Protein AF-A0A7L0B4L1-F1 (afdb_monomer)

InterPro domains:
  IPR000863 Sulfotransferase domain [PF00685] (12-72)
  IPR027417 P-loop containing nucleoside triphosphate hydrolase [G3DSA:3.40.50.300] (2-74)
  IPR027417 P-loop containing nucleoside triphosphate hydrolase [SSF52540] (11-72)

Secondary structure (DSSP, 8-state):
---PPPP-TT-PPPPP-------HHHHHHHHHHHHHH-TTSPP--SHHHHHHHHHHT-STT--HHHHHHHHHT-

Mean predicted aligned error: 8.0 Å

Foldseek 3Di:
DPDDPPDPPPPDPDDDDDDDDDDVVVVLVVVLVVQVVDPVAPNCPDSVSNVVCQCQQVGPPGHPVCVVCVVVVD

Structure (mmCIF, N/CA/C/O backbone):
data_AF-A0A7L0B4L1-F1
#
_entry.id   AF-A0A7L0B4L1-F1
#
loop_
_atom_site.group_PDB
_atom_site.id
_atom_site.type_symbol
_atom_site.label_atom_id
_atom_site.label_alt_id
_atom_site.label_comp_id
_atom_site.label_asym_id
_atom_site.label_entity_id
_atom_site.label_seq_id
_atom_site.pdbx_PDB_ins_code
_atom_site.Cartn_x
_atom_site.Cartn_y
_atom_site.Cartn_z
_atom_site.occupancy
_atom_site.B_iso_or_equiv
_atom_site.auth_seq_id
_atom_site.auth_comp_id
_atom_site.auth_asym_id
_atom_site.auth_atom_id
_atom_site.pdbx_PDB_model_num
ATOM 1 N N . ARG A 1 1 ? -4.592 23.201 55.352 1.00 45.47 1 ARG A N 1
ATOM 2 C CA . ARG A 1 1 ? -3.966 22.702 54.104 1.00 45.47 1 ARG A CA 1
ATOM 3 C C . ARG A 1 1 ? -5.015 21.885 53.360 1.00 45.47 1 ARG A C 1
ATOM 5 O O . ARG A 1 1 ? -5.143 20.700 53.630 1.00 45.47 1 ARG A O 1
ATOM 12 N N . SER A 1 2 ? -5.827 22.524 52.519 1.00 49.56 2 SER A N 1
ATOM 13 C CA . SER A 1 2 ? -6.739 21.814 51.618 1.00 49.56 2 SER A CA 1
ATOM 14 C C . SER A 1 2 ? -5.902 21.218 50.488 1.00 49.56 2 SER A C 1
ATOM 16 O O . SER A 1 2 ? -5.440 21.942 49.608 1.00 49.56 2 SER A O 1
ATOM 18 N N . GLY A 1 3 ? -5.612 19.922 50.569 1.00 56.34 3 GLY A N 1
ATOM 19 C CA . GLY A 1 3 ? -4.964 19.204 49.478 1.00 56.34 3 GLY A CA 1
ATOM 20 C C . GLY A 1 3 ? -5.952 19.071 48.329 1.00 56.34 3 GLY A C 1
ATOM 21 O O . GLY A 1 3 ? -6.931 18.342 48.453 1.00 56.34 3 GLY A O 1
ATOM 22 N N . ILE A 1 4 ? -5.717 19.799 47.239 1.00 65.44 4 ILE A N 1
ATOM 23 C CA . ILE A 1 4 ? -6.365 19.517 45.958 1.00 65.44 4 ILE A CA 1
ATOM 24 C C . ILE A 1 4 ? -5.933 18.093 45.575 1.00 65.44 4 ILE A C 1
ATOM 26 O O . ILE A 1 4 ? -4.723 17.844 45.527 1.00 65.44 4 ILE A O 1
ATOM 30 N N . PRO A 1 5 ? -6.861 17.143 45.370 1.00 63.78 5 PRO A N 1
ATOM 31 C CA . PRO A 1 5 ? -6.481 15.814 44.922 1.00 63.78 5 PRO A CA 1
ATOM 32 C C . PRO A 1 5 ? -5.777 15.932 43.561 1.00 63.78 5 PRO A C 1
ATOM 34 O O . PRO A 1 5 ? -6.186 16.758 42.739 1.00 63.78 5 PRO A O 1
ATOM 37 N N . PRO A 1 6 ? -4.708 15.154 43.311 1.00 65.62 6 PRO A N 1
ATOM 38 C CA . PRO A 1 6 ? -4.049 15.156 42.013 1.00 65.62 6 PRO A CA 1
ATOM 39 C C . PRO A 1 6 ? -5.082 14.855 40.916 1.00 65.62 6 PRO A C 1
ATOM 41 O O . PRO A 1 6 ? -6.014 14.081 41.164 1.00 65.62 6 PRO A O 1
ATOM 44 N N . PRO A 1 7 ? -4.957 15.468 39.723 1.00 62.75 7 PRO A N 1
ATOM 45 C CA . PRO A 1 7 ? -5.862 15.185 38.618 1.00 62.75 7 PRO A CA 1
ATOM 46 C C . PRO A 1 7 ? -5.900 13.674 38.407 1.00 62.75 7 PRO A C 1
ATOM 48 O O . PRO A 1 7 ? -4.855 13.028 38.416 1.00 62.75 7 PRO A O 1
ATOM 51 N N . ALA A 1 8 ? -7.100 13.104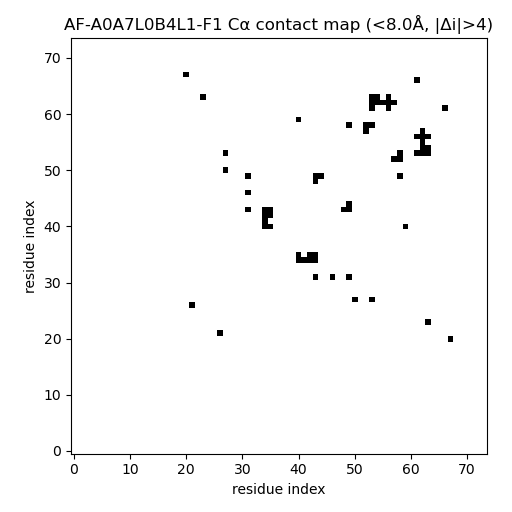 38.303 1.00 64.38 8 ALA A N 1
ATOM 52 C CA . ALA A 1 8 ? -7.292 11.669 38.161 1.00 64.38 8 ALA A CA 1
ATOM 53 C C . ALA A 1 8 ? -6.516 11.158 36.933 1.00 64.38 8 ALA A C 1
ATOM 55 O O . ALA A 1 8 ? -6.973 11.278 35.800 1.00 64.38 8 ALA A O 1
ATOM 56 N N . VAL A 1 9 ? -5.338 10.576 37.173 1.00 59.03 9 VAL A N 1
ATOM 57 C CA . VAL A 1 9 ? -4.393 10.057 36.163 1.00 59.03 9 VAL A CA 1
ATOM 58 C C . VAL A 1 9 ? -4.972 8.868 35.362 1.00 59.03 9 VAL A C 1
ATOM 60 O O . VAL A 1 9 ? -4.329 8.363 34.453 1.00 59.03 9 VAL A O 1
ATOM 63 N N . GLY A 1 10 ? -6.205 8.429 35.638 1.00 59.44 10 GLY A N 1
ATOM 64 C CA . GLY A 1 10 ? -6.775 7.191 35.093 1.00 59.44 10 GLY A CA 1
ATOM 65 C C . GLY A 1 10 ? -8.069 7.314 34.284 1.00 59.44 10 GLY A C 1
ATOM 66 O O . GLY A 1 10 ? -8.722 6.296 34.099 1.00 59.44 10 GLY A O 1
ATOM 67 N N . LEU A 1 11 ? -8.492 8.508 33.849 1.00 63.12 11 LEU A N 1
ATOM 68 C CA . LEU A 1 11 ? -9.823 8.692 33.235 1.00 63.12 11 LEU A CA 1
ATOM 69 C C . LEU A 1 11 ? -9.833 9.054 31.748 1.00 63.12 11 LEU A C 1
ATOM 71 O O . LEU A 1 11 ? -10.899 9.362 31.223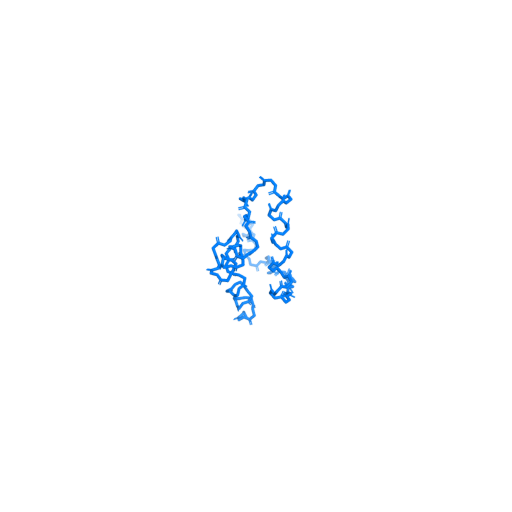 1.00 63.12 11 LEU A O 1
ATOM 75 N N . THR A 1 12 ? -8.704 9.019 31.039 1.00 67.06 12 THR A N 1
ATOM 76 C CA . THR A 1 12 ? -8.771 9.171 29.580 1.00 67.06 12 THR A CA 1
ATOM 77 C C . THR A 1 12 ? -9.340 7.883 28.985 1.00 67.06 12 THR A C 1
ATOM 79 O O . THR A 1 12 ? -8.695 6.839 29.125 1.00 67.06 12 THR A O 1
ATOM 82 N N . PRO A 1 13 ? -10.520 7.914 28.340 1.00 78.12 13 PRO A N 1
ATOM 83 C CA . PRO A 1 13 ? -11.042 6.746 27.647 1.00 78.12 13 PRO A CA 1
ATOM 84 C C . PRO A 1 13 ? -10.020 6.289 26.608 1.00 78.12 13 PRO A C 1
ATOM 86 O O . PRO A 1 13 ? -9.426 7.124 25.919 1.00 78.12 13 PRO A O 1
ATOM 89 N N . SER A 1 14 ? -9.809 4.979 26.484 1.00 82.19 14 SER A N 1
ATOM 90 C CA . SER A 1 14 ? -9.027 4.449 25.370 1.00 82.19 14 SER A CA 1
ATOM 91 C C . SER A 1 14 ? -9.671 4.893 24.052 1.00 82.19 14 SER A C 1
ATOM 93 O O . SER A 1 14 ? -10.901 4.856 23.933 1.00 82.19 14 SER A O 1
ATOM 95 N N . PRO A 1 15 ? -8.877 5.336 23.064 1.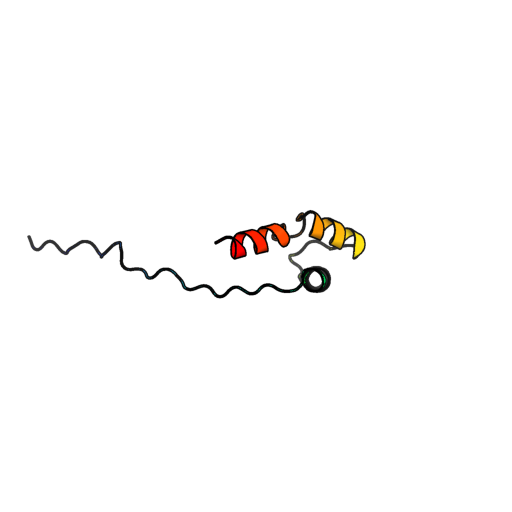00 86.81 15 PRO A N 1
ATOM 96 C CA . PRO A 1 15 ? -9.423 5.771 21.791 1.00 86.81 15 PRO A CA 1
ATOM 97 C C . PRO A 1 15 ? -10.119 4.600 21.091 1.00 86.81 15 PRO A C 1
ATOM 99 O O . PRO A 1 15 ? -9.613 3.480 21.069 1.00 86.81 15 PRO A O 1
ATOM 102 N N . GLN A 1 16 ? -11.280 4.870 20.499 1.00 92.38 16 GLN A N 1
ATOM 103 C CA . GLN A 1 16 ? -11.953 3.921 19.617 1.00 92.38 16 GLN A CA 1
ATOM 104 C C . GLN A 1 16 ? -11.356 4.039 18.213 1.00 92.38 16 GLN A C 1
ATOM 106 O O . GLN A 1 16 ? -11.206 5.148 17.699 1.00 92.38 16 GLN A O 1
ATOM 111 N N . VAL A 1 17 ? -11.024 2.908 17.585 1.00 92.94 17 VAL A N 1
ATOM 112 C CA . VAL A 1 17 ? -10.433 2.874 16.240 1.00 92.94 17 VAL A CA 1
ATOM 113 C C . VAL A 1 17 ? -11.284 2.008 15.319 1.00 92.94 17 VAL A C 1
ATOM 115 O O . VAL A 1 17 ? -11.632 0.882 15.663 1.00 92.94 17 VAL A O 1
ATOM 118 N N . ILE A 1 18 ? -11.601 2.535 14.135 1.00 94.94 18 ILE A N 1
ATOM 119 C CA . ILE A 1 18 ? -12.217 1.776 13.043 1.00 94.94 18 ILE A CA 1
ATOM 120 C C . ILE A 1 18 ? -11.117 1.425 12.048 1.00 94.94 18 ILE A C 1
ATOM 122 O O . ILE A 1 18 ? -10.426 2.310 11.545 1.00 94.94 18 ILE A O 1
ATOM 126 N N . TYR A 1 19 ? -10.981 0.138 11.743 1.00 95.81 19 TYR A N 1
ATOM 127 C CA . TYR A 1 19 ? -9.998 -0.361 10.792 1.00 95.81 19 TYR A CA 1
ATOM 128 C C . TYR A 1 19 ? -10.658 -0.906 9.538 1.00 95.81 19 TYR A C 1
ATOM 130 O O . TYR A 1 19 ? -11.674 -1.597 9.605 1.00 95.81 19 TYR A O 1
ATOM 138 N N . VAL A 1 20 ? -10.050 -0.623 8.389 1.00 96.69 20 VAL A N 1
ATOM 139 C CA . VAL A 1 20 ? -10.533 -1.070 7.084 1.00 96.69 20 VAL A CA 1
ATOM 140 C C . VAL A 1 20 ? -9.405 -1.793 6.361 1.00 96.69 20 VAL A C 1
ATOM 142 O O . VAL A 1 20 ? 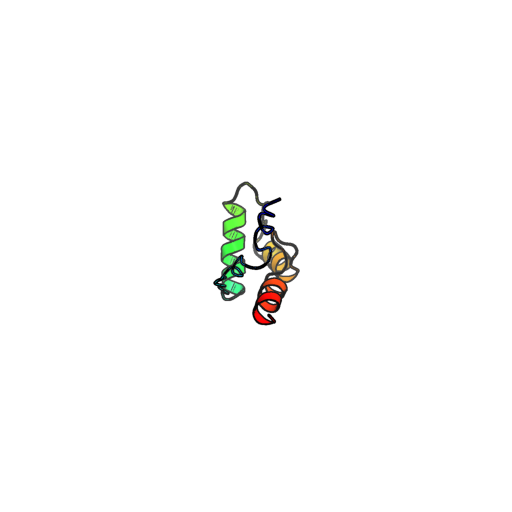-8.344 -1.221 6.122 1.00 96.69 20 VAL A O 1
ATOM 145 N N . ALA A 1 21 ? -9.662 -3.039 5.967 1.00 96.69 21 ALA A N 1
ATOM 146 C CA . ALA A 1 21 ? -8.812 -3.797 5.058 1.00 96.69 21 ALA A CA 1
ATOM 147 C C . ALA A 1 21 ? -9.477 -3.913 3.680 1.00 96.69 21 ALA A C 1
ATOM 149 O O . ALA A 1 21 ? -10.701 -3.952 3.558 1.00 96.69 21 ALA A O 1
ATOM 150 N N . ARG A 1 22 ? -8.659 -4.001 2.630 1.00 98.06 22 ARG A N 1
ATOM 151 C CA . ARG A 1 22 ? -9.082 -4.185 1.234 1.00 98.06 22 ARG A CA 1
ATOM 152 C C . ARG A 1 22 ? -8.264 -5.307 0.606 1.00 98.06 22 ARG A C 1
ATOM 154 O O . ARG A 1 22 ? -7.143 -5.542 1.037 1.00 98.06 22 ARG A O 1
ATOM 161 N N . ASN A 1 23 ? -8.795 -5.972 -0.421 1.00 98.00 23 ASN A N 1
ATOM 162 C CA . ASN A 1 23 ? -8.051 -6.966 -1.198 1.00 98.00 23 ASN A CA 1
ATOM 163 C C . ASN A 1 23 ? -6.654 -6.428 -1.600 1.00 98.00 23 ASN A C 1
ATOM 165 O O . ASN A 1 23 ? -6.581 -5.362 -2.219 1.00 98.00 23 ASN A O 1
ATOM 169 N N . PRO A 1 24 ? -5.554 -7.144 -1.290 1.00 97.38 24 PRO A N 1
ATOM 170 C CA . PRO A 1 24 ? -4.195 -6.651 -1.519 1.00 97.38 24 PRO A CA 1
ATOM 171 C C . PRO A 1 24 ? -3.880 -6.380 -2.987 1.00 97.38 24 PRO A C 1
ATOM 173 O O . PRO A 1 24 ? -3.086 -5.492 -3.284 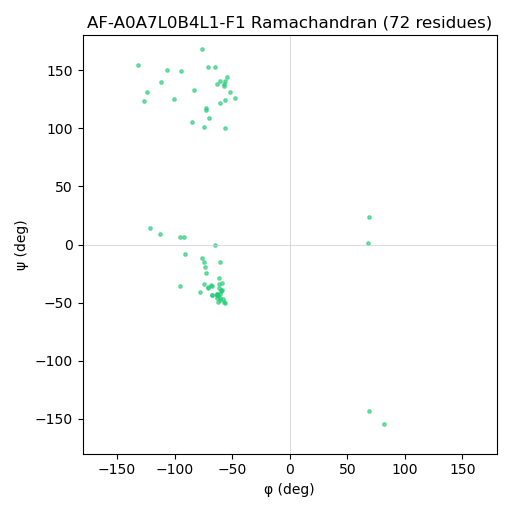1.00 97.38 24 PRO A O 1
ATOM 176 N N . LYS A 1 25 ? -4.515 -7.109 -3.913 1.00 98.00 25 LYS A N 1
ATOM 177 C CA . LYS A 1 25 ? -4.324 -6.905 -5.356 1.00 98.00 25 LYS A CA 1
ATOM 178 C C . LYS A 1 25 ? -4.796 -5.512 -5.769 1.00 98.00 25 LYS A C 1
ATOM 180 O O . LYS A 1 25 ? -4.086 -4.799 -6.471 1.00 98.00 25 LYS A O 1
ATOM 185 N N . ASP A 1 26 ? -5.953 -5.099 -5.259 1.00 98.50 26 ASP A N 1
ATOM 186 C CA . ASP A 1 26 ? -6.505 -3.775 -5.536 1.00 98.50 26 ASP A CA 1
ATOM 187 C C . ASP A 1 26 ? -5.703 -2.667 -4.846 1.00 98.50 26 ASP A C 1
ATOM 189 O O . ASP A 1 26 ? -5.536 -1.577 -5.395 1.00 98.50 26 ASP A O 1
ATOM 193 N N . VAL A 1 27 ? -5.203 -2.940 -3.635 1.00 98.44 27 VAL A N 1
ATOM 194 C CA . VAL A 1 27 ? -4.336 -2.012 -2.899 1.00 98.44 27 VAL A CA 1
ATOM 195 C C . VAL A 1 27 ? -3.037 -1.781 -3.665 1.00 98.44 27 VAL A C 1
ATOM 197 O O . VAL A 1 27 ? -2.665 -0.627 -3.851 1.00 98.44 27 VAL A O 1
ATOM 200 N N . ALA A 1 28 ? -2.388 -2.834 -4.171 1.00 98.50 28 ALA A N 1
ATOM 201 C CA . ALA A 1 28 ? -1.156 -2.718 -4.949 1.00 98.50 28 ALA A CA 1
ATOM 202 C C . ALA A 1 28 ? -1.344 -1.833 -6.195 1.00 98.50 28 ALA A C 1
ATOM 204 O O . ALA A 1 28 ? -0.564 -0.907 -6.417 1.00 98.50 28 ALA A O 1
ATOM 205 N N . VAL A 1 29 ? -2.419 -2.048 -6.964 1.00 98.44 29 VAL A N 1
ATOM 206 C CA . VAL A 1 29 ? -2.742 -1.220 -8.142 1.00 98.44 29 VAL A CA 1
ATOM 207 C C . VAL A 1 29 ? -3.004 0.232 -7.740 1.00 98.44 29 VAL A C 1
ATOM 209 O O . VAL A 1 29 ? -2.409 1.154 -8.299 1.00 98.44 29 VAL A O 1
ATOM 212 N N . SER A 1 30 ? -3.856 0.457 -6.737 1.00 98.38 30 SER A N 1
ATOM 213 C CA . SER A 1 30 ? -4.165 1.807 -6.257 1.00 98.38 30 SER A CA 1
ATOM 214 C C . SER A 1 30 ? -2.915 2.535 -5.756 1.00 98.38 30 SER A C 1
ATOM 216 O O . SER A 1 30 ? -2.752 3.728 -6.010 1.00 98.38 30 SER A O 1
ATOM 218 N N . PHE A 1 31 ? -2.028 1.834 -5.049 1.00 98.00 31 PHE A N 1
ATOM 219 C CA . PHE A 1 31 ? -0.848 2.430 -4.437 1.00 98.00 31 PHE A CA 1
ATOM 220 C C . PHE A 1 31 ? 0.235 2.755 -5.467 1.00 98.00 31 PHE A C 1
ATOM 222 O O . PHE A 1 31 ? 0.892 3.789 -5.344 1.00 98.00 31 PHE A O 1
ATOM 229 N N . TYR A 1 32 ? 0.359 1.944 -6.521 1.00 98.38 32 TYR A N 1
ATOM 230 C CA . TYR A 1 32 ? 1.202 2.252 -7.674 1.00 98.38 32 TYR A CA 1
ATOM 231 C C . TYR A 1 32 ? 0.809 3.587 -8.320 1.00 98.38 32 TYR A C 1
ATOM 233 O O . TYR A 1 32 ? 1.644 4.470 -8.515 1.00 98.38 32 TYR A O 1
ATOM 241 N N . HIS A 1 33 ? -0.483 3.779 -8.600 1.00 98.25 33 HIS A N 1
ATOM 242 C CA . HIS A 1 33 ? -0.969 5.036 -9.171 1.00 98.25 33 HIS A CA 1
ATOM 243 C C . HIS A 1 33 ? -0.845 6.207 -8.195 1.00 98.25 33 HIS A C 1
ATOM 245 O O . HIS A 1 33 ? -0.504 7.311 -8.615 1.00 98.25 33 HIS A O 1
ATOM 251 N N . PHE A 1 34 ? -1.053 5.971 -6.897 1.00 97.44 34 PHE A N 1
ATOM 252 C CA . PHE A 1 34 ? -0.840 6.992 -5.877 1.00 97.44 34 PHE A CA 1
ATOM 253 C C . PHE A 1 34 ? 0.615 7.482 -5.840 1.00 97.44 34 PHE A C 1
ATOM 255 O O . PHE A 1 34 ? 0.820 8.691 -5.820 1.00 97.44 34 PHE A O 1
ATOM 262 N N . HIS A 1 35 ? 1.616 6.596 -5.941 1.00 96.81 35 HIS A N 1
ATOM 263 C CA . HIS A 1 35 ? 3.031 6.995 -6.033 1.00 96.81 35 HIS A CA 1
ATOM 264 C C . HIS A 1 35 ? 3.321 7.897 -7.241 1.00 96.81 35 HIS A C 1
ATOM 266 O O . HIS A 1 35 ? 4.140 8.802 -7.149 1.00 96.81 35 HIS A O 1
ATOM 272 N N . ARG A 1 36 ? 2.618 7.708 -8.365 1.00 94.81 36 ARG A N 1
ATOM 273 C CA . ARG A 1 36 ? 2.770 8.570 -9.553 1.00 94.81 36 ARG A CA 1
ATOM 274 C C . ARG A 1 36 ? 2.153 9.960 -9.381 1.00 94.81 36 ARG A C 1
ATOM 276 O O . ARG A 1 36 ? 2.537 10.885 -10.090 1.00 94.81 36 ARG A O 1
ATOM 283 N N . LEU A 1 37 ? 1.171 10.101 -8.490 1.00 96.69 37 LEU A N 1
ATOM 284 C CA . LEU A 1 37 ? 0.455 11.357 -8.240 1.00 96.69 37 LEU A CA 1
ATOM 285 C C . LEU A 1 37 ? 1.044 12.135 -7.055 1.00 96.69 37 LEU A C 1
ATOM 287 O O . LEU A 1 37 ? 1.074 13.367 -7.061 1.00 96.69 37 LEU A O 1
ATOM 291 N N . ALA A 1 38 ? 1.499 11.424 -6.028 1.00 95.44 38 ALA A N 1
ATOM 292 C CA . ALA A 1 38 ? 1.984 11.994 -4.785 1.00 95.44 38 ALA A CA 1
ATOM 293 C C . ALA A 1 38 ? 3.461 12.390 -4.900 1.00 95.44 38 ALA A C 1
ATOM 295 O O . ALA A 1 38 ? 4.354 11.555 -4.818 1.00 95.44 38 ALA A O 1
ATOM 296 N N . LYS A 1 3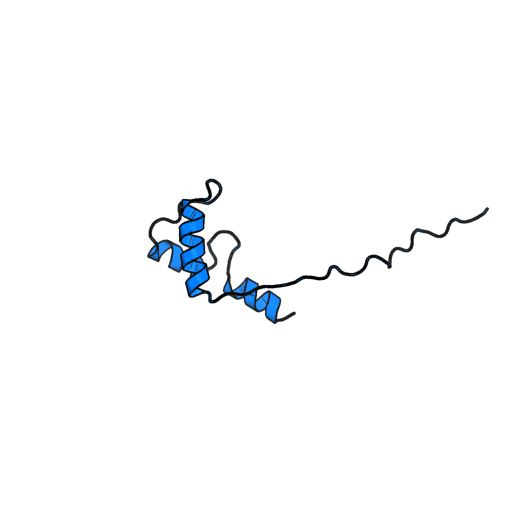9 ? 3.726 13.697 -5.004 1.00 90.88 39 LYS A N 1
ATOM 297 C CA . LYS A 1 39 ? 5.083 14.257 -5.177 1.00 90.88 39 LYS A CA 1
ATOM 298 C C . LYS A 1 39 ? 6.073 13.957 -4.041 1.00 90.88 39 LYS A C 1
ATOM 300 O O . LYS A 1 39 ? 7.261 14.200 -4.211 1.00 90.88 39 LYS A O 1
ATOM 305 N N . PHE A 1 40 ? 5.594 13.502 -2.883 1.00 94.56 40 PHE A N 1
ATOM 306 C CA . PHE A 1 40 ? 6.441 13.148 -1.739 1.00 94.56 40 PHE A CA 1
ATOM 307 C C . PHE A 1 40 ? 6.860 11.672 -1.732 1.00 94.56 40 PHE A C 1
ATOM 309 O O . PHE A 1 40 ? 7.668 11.276 -0.894 1.00 94.56 40 PHE A O 1
ATOM 316 N N . LEU A 1 41 ? 6.306 10.856 -2.632 1.00 95.81 41 LEU A N 1
ATOM 317 C CA . LEU A 1 41 ? 6.673 9.455 -2.779 1.00 95.81 41 LEU A CA 1
ATOM 318 C C . LEU A 1 41 ? 7.746 9.290 -3.864 1.00 95.81 41 LEU A C 1
ATOM 320 O O . LEU A 1 41 ? 7.785 10.07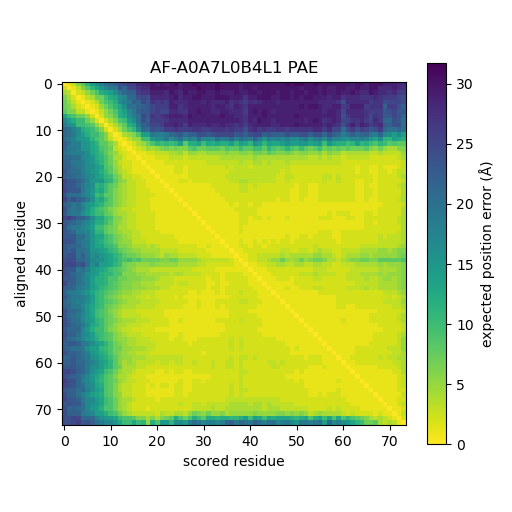4 -4.815 1.00 95.81 41 LEU A O 1
ATOM 324 N N . PRO A 1 42 ? 8.628 8.284 -3.736 1.00 93.44 42 PRO A N 1
ATOM 325 C CA . PRO A 1 42 ? 9.583 7.963 -4.788 1.00 93.44 42 PRO A CA 1
ATOM 326 C C . PRO A 1 42 ? 8.861 7.483 -6.053 1.00 93.44 42 PRO A C 1
ATOM 328 O O . PRO A 1 42 ? 7.777 6.901 -5.976 1.00 93.44 42 PRO A O 1
ATOM 331 N N . ASP A 1 43 ? 9.493 7.681 -7.212 1.00 95.25 43 ASP A N 1
ATOM 332 C CA . ASP A 1 43 ? 8.992 7.144 -8.481 1.00 95.25 43 ASP A CA 1
ATOM 333 C C . ASP A 1 43 ? 8.824 5.615 -8.377 1.00 95.25 43 ASP A C 1
ATOM 335 O O . ASP A 1 43 ? 9.783 4.912 -8.024 1.00 95.25 43 ASP A O 1
ATOM 339 N N . PRO A 1 44 ? 7.622 5.073 -8.650 1.00 96.19 44 PRO A N 1
ATOM 340 C CA . PRO A 1 44 ? 7.387 3.644 -8.503 1.00 96.19 44 PRO A CA 1
ATOM 341 C C . PRO A 1 44 ? 8.032 2.814 -9.622 1.00 96.19 44 PRO A C 1
ATOM 343 O O . PRO A 1 44 ? 8.160 1.601 -9.463 1.00 96.19 44 PRO A O 1
ATOM 346 N N . GLY A 1 45 ? 8.444 3.431 -10.737 1.00 96.56 45 GLY A N 1
ATOM 347 C CA . GLY A 1 45 ? 8.979 2.722 -11.899 1.00 96.56 45 GLY A CA 1
ATOM 348 C C . GLY A 1 45 ? 7.913 1.892 -12.627 1.00 96.56 45 GLY A C 1
ATOM 349 O O . GLY A 1 45 ? 6.752 2.301 -12.750 1.00 96.56 45 GLY A O 1
ATOM 350 N N . SER A 1 46 ? 8.295 0.717 -13.141 1.00 98.31 46 SER A N 1
ATOM 351 C CA . SER A 1 46 ? 7.338 -0.216 -13.749 1.00 98.31 46 SER A CA 1
ATOM 352 C C . SER A 1 46 ? 6.435 -0.854 -12.695 1.00 98.31 46 SER A C 1
ATOM 354 O O . SER A 1 46 ? 6.830 -1.025 -11.539 1.00 98.31 46 SER A O 1
ATOM 356 N N . PHE A 1 47 ? 5.224 -1.245 -13.099 1.00 98.25 47 PHE A N 1
ATOM 357 C CA . PHE A 1 47 ? 4.298 -1.909 -12.185 1.00 98.25 47 PHE A CA 1
ATOM 358 C C . PHE A 1 47 ? 4.875 -3.215 -11.628 1.00 98.25 47 PHE A C 1
ATOM 360 O O . PHE A 1 47 ? 4.733 -3.459 -10.437 1.00 98.25 47 PHE A O 1
ATOM 367 N N . ASP A 1 48 ? 5.586 -4.009 -12.433 1.00 98.50 48 ASP A N 1
ATOM 368 C CA . ASP A 1 48 ? 6.213 -5.255 -11.971 1.00 98.50 48 ASP A CA 1
ATOM 369 C C . ASP A 1 48 ? 7.243 -5.007 -10.863 1.00 98.50 48 ASP A C 1
ATOM 371 O O . ASP A 1 48 ? 7.207 -5.659 -9.823 1.00 98.50 48 ASP A O 1
ATOM 375 N N . THR A 1 49 ? 8.110 -4.003 -11.041 1.00 98.12 49 THR A N 1
ATOM 376 C CA . THR A 1 49 ? 9.112 -3.630 -10.027 1.00 98.12 49 THR A CA 1
ATOM 377 C C . THR A 1 49 ? 8.435 -3.159 -8.745 1.00 98.12 49 THR A C 1
ATOM 379 O O . THR A 1 49 ? 8.834 -3.536 -7.641 1.00 98.12 49 THR A O 1
ATOM 382 N N . PHE A 1 50 ? 7.394 -2.336 -8.881 1.00 98.31 50 PHE A N 1
ATOM 383 C CA . PHE A 1 50 ? 6.607 -1.876 -7.748 1.00 98.31 50 PHE A CA 1
ATOM 384 C C . PHE A 1 50 ? 5.909 -3.034 -7.030 1.00 98.31 50 PHE A C 1
ATOM 386 O O . PHE A 1 50 ? 5.920 -3.084 -5.803 1.00 98.31 50 PHE A O 1
ATOM 393 N N . LEU A 1 51 ? 5.326 -3.972 -7.776 1.00 98.50 51 LEU A N 1
ATOM 394 C CA . LEU A 1 51 ? 4.628 -5.126 -7.228 1.00 98.50 51 LEU A CA 1
ATOM 395 C C . LEU A 1 51 ? 5.586 -6.023 -6.441 1.00 98.50 51 LEU A C 1
ATOM 397 O O . LEU A 1 51 ? 5.242 -6.422 -5.332 1.00 98.50 51 LEU A O 1
ATOM 401 N N . THR A 1 52 ? 6.796 -6.278 -6.947 1.00 98.50 52 THR A N 1
ATOM 402 C CA . THR A 1 52 ? 7.837 -6.993 -6.192 1.00 98.50 52 THR A CA 1
ATOM 403 C C . THR A 1 52 ? 8.132 -6.291 -4.869 1.00 98.50 52 THR A C 1
ATOM 405 O O . THR A 1 52 ? 8.031 -6.916 -3.817 1.00 98.50 52 THR A O 1
ATOM 408 N N . ARG A 1 53 ? 8.373 -4.973 -4.888 1.00 98.44 53 A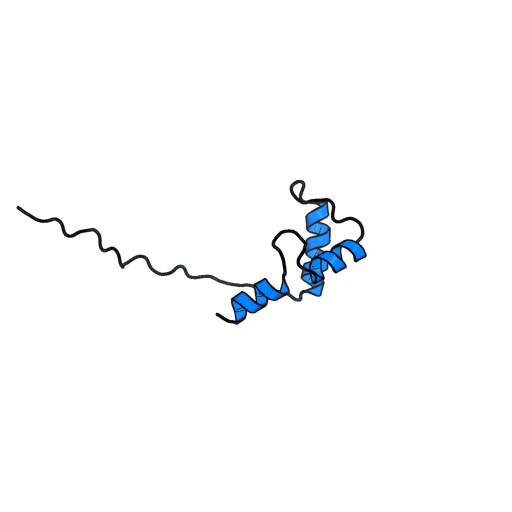RG A N 1
ATOM 409 C CA . ARG A 1 53 ? 8.612 -4.191 -3.661 1.00 98.44 53 ARG A CA 1
ATOM 410 C C . ARG A 1 53 ? 7.420 -4.208 -2.704 1.00 98.44 53 ARG A C 1
ATOM 412 O O . ARG A 1 53 ? 7.600 -4.241 -1.491 1.00 98.44 53 ARG A O 1
ATOM 419 N N . PHE A 1 54 ? 6.196 -4.174 -3.229 1.00 98.44 54 PHE A N 1
ATOM 420 C CA . PHE A 1 54 ? 4.974 -4.251 -2.430 1.00 98.44 54 PHE A CA 1
ATOM 421 C C . PHE A 1 54 ? 4.871 -5.598 -1.705 1.00 98.44 54 PHE A C 1
ATOM 423 O O . PHE A 1 54 ? 4.551 -5.632 -0.519 1.00 98.44 54 PHE A O 1
ATOM 430 N N . LEU A 1 55 ? 5.178 -6.697 -2.400 1.00 98.25 55 LEU A N 1
ATOM 431 C CA . LEU A 1 55 ? 5.185 -8.047 -1.831 1.00 98.25 55 LEU A CA 1
ATOM 432 C C . LEU A 1 55 ? 6.314 -8.243 -0.809 1.00 98.25 55 LEU A C 1
ATOM 434 O O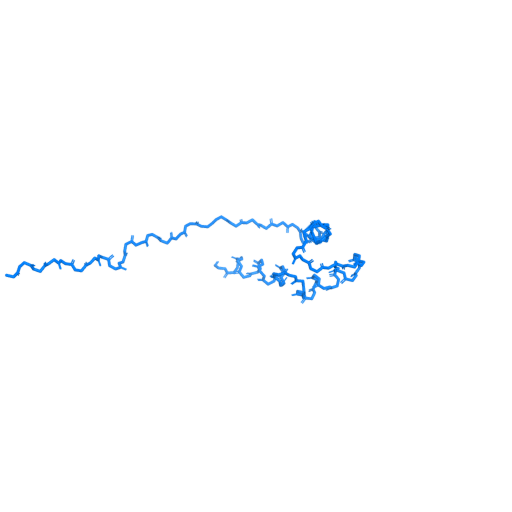 . LEU A 1 55 ? 6.108 -8.920 0.193 1.00 98.25 55 LEU A O 1
ATOM 438 N N . GLU A 1 56 ? 7.471 -7.621 -1.034 1.00 98.25 56 GLU A N 1
ATOM 439 C CA . GLU A 1 56 ? 8.603 -7.602 -0.097 1.00 98.25 56 GLU A CA 1
ATOM 440 C C . GLU A 1 56 ? 8.393 -6.642 1.086 1.00 98.25 56 GLU A C 1
ATOM 442 O O . GLU A 1 56 ? 9.167 -6.657 2.040 1.00 98.25 56 GLU A O 1
ATOM 447 N N . GLY A 1 57 ? 7.372 -5.780 1.031 1.00 97.88 57 GLY A N 1
ATOM 448 C CA . GLY A 1 57 ? 7.129 -4.756 2.044 1.00 97.88 57 GLY A CA 1
ATOM 449 C C . GLY A 1 57 ? 8.178 -3.642 2.068 1.00 97.88 57 GLY A C 1
ATOM 450 O O . GLY A 1 57 ? 8.342 -2.983 3.090 1.00 97.88 57 GLY A O 1
ATOM 451 N N . THR A 1 58 ? 8.885 -3.417 0.960 1.00 97.50 58 THR A N 1
ATOM 452 C CA . THR A 1 58 ? 9.922 -2.379 0.815 1.00 97.50 58 THR A CA 1
ATOM 453 C C . THR A 1 58 ? 9.387 -1.079 0.203 1.00 97.50 58 THR A C 1
ATOM 455 O O . THR A 1 58 ? 10.143 -0.146 -0.070 1.00 97.50 58 THR A O 1
ATOM 458 N N . VAL A 1 59 ? 8.069 -0.991 -0.001 1.00 96.12 59 VAL A N 1
ATOM 459 C CA . VAL A 1 59 ? 7.365 0.249 -0.358 1.00 96.12 59 VAL A CA 1
ATOM 460 C C . VAL A 1 59 ? 7.201 1.171 0.850 1.00 96.12 59 VAL A C 1
ATOM 462 O O . VAL A 1 59 ? 7.399 0.787 2.004 1.00 96.12 59 VAL A O 1
ATOM 465 N N . HIS A 1 60 ? 6.800 2.415 0.586 1.00 94.31 60 HIS A N 1
ATOM 466 C CA . HIS A 1 60 ? 6.450 3.349 1.649 1.00 94.31 60 HIS A CA 1
ATOM 467 C C . HIS A 1 60 ? 5.340 2.760 2.545 1.00 94.31 60 HIS A C 1
ATOM 469 O O . HIS A 1 60 ? 4.430 2.101 2.046 1.00 94.31 60 HIS A O 1
ATOM 475 N N . TYR A 1 61 ? 5.431 2.981 3.859 1.00 94.31 61 TYR A N 1
ATOM 476 C CA . TYR A 1 61 ? 4.596 2.357 4.907 1.00 94.31 61 TYR A CA 1
ATOM 477 C C . TYR A 1 61 ? 4.791 0.846 5.146 1.00 94.31 61 TYR A C 1
ATOM 479 O O . TYR A 1 61 ? 4.164 0.299 6.052 1.00 94.31 61 TYR A O 1
ATOM 487 N N . GLY A 1 62 ? 5.702 0.186 4.426 1.00 96.75 62 GLY A N 1
ATOM 488 C CA . GLY A 1 62 ? 6.116 -1.186 4.715 1.00 96.75 62 GLY A CA 1
ATOM 489 C C . GLY A 1 62 ? 5.182 -2.273 4.169 1.00 96.75 62 GLY A C 1
ATOM 490 O O . GLY A 1 62 ? 4.477 -2.090 3.176 1.00 96.75 62 GLY A O 1
ATOM 491 N N . SER A 1 63 ? 5.206 -3.439 4.819 1.00 98.06 63 SER A N 1
ATOM 492 C CA . SER A 1 63 ? 4.454 -4.636 4.424 1.00 98.06 63 SER A CA 1
ATOM 493 C C . SER A 1 63 ? 2.958 -4.504 4.710 1.00 98.06 63 SER A C 1
ATOM 495 O O . SER A 1 63 ? 2.525 -4.451 5.864 1.00 98.06 63 SER A O 1
ATOM 497 N N . TRP A 1 64 ? 2.144 -4.538 3.650 1.00 98.19 64 TRP A N 1
ATOM 498 C CA . TRP A 1 64 ? 0.685 -4.612 3.775 1.00 98.19 64 TRP A CA 1
ATOM 499 C C . TRP A 1 64 ? 0.243 -5.861 4.555 1.00 98.19 64 TRP A C 1
ATOM 501 O O . TRP A 1 64 ? -0.677 -5.792 5.369 1.00 98.19 64 TRP A O 1
ATOM 511 N N . PHE A 1 65 ? 0.914 -6.997 4.338 1.00 97.25 65 PHE A N 1
ATOM 512 C CA . PHE A 1 65 ? 0.557 -8.270 4.968 1.00 97.25 65 PHE A CA 1
ATOM 513 C C . PHE A 1 65 ? 0.792 -8.243 6.475 1.00 97.25 65 PHE A C 1
ATOM 515 O O . PHE A 1 65 ? -0.070 -8.690 7.233 1.00 97.25 65 PHE A O 1
ATOM 522 N N . ASP A 1 66 ? 1.927 -7.696 6.910 1.00 97.56 66 ASP A N 1
ATOM 523 C CA . ASP A 1 66 ? 2.242 -7.591 8.334 1.00 97.56 66 ASP A CA 1
ATOM 524 C C . ASP A 1 66 ? 1.354 -6.554 9.015 1.00 97.56 66 ASP A C 1
ATOM 526 O O . ASP A 1 66 ? 0.868 -6.803 10.114 1.00 97.56 66 ASP A O 1
ATOM 530 N N . HIS A 1 67 ? 1.047 -5.447 8.333 1.00 96.75 67 HIS A N 1
ATOM 531 C CA . HIS A 1 67 ? 0.111 -4.444 8.833 1.00 96.75 67 HIS A CA 1
ATOM 532 C C . HIS A 1 67 ? -1.300 -5.021 9.055 1.00 96.75 67 HIS A C 1
ATOM 534 O O . HIS A 1 67 ? -1.888 -4.829 10.119 1.00 96.75 67 HIS A O 1
ATOM 540 N N . VAL A 1 68 ? -1.848 -5.759 8.080 1.00 97.31 68 VAL A N 1
ATOM 541 C CA . VAL A 1 68 ? -3.177 -6.385 8.211 1.00 97.31 68 VAL A CA 1
ATOM 542 C C . VAL A 1 68 ? -3.178 -7.491 9.256 1.00 97.31 68 VAL A C 1
ATOM 544 O O . VAL A 1 68 ? -4.082 -7.540 10.086 1.00 97.31 68 VAL A O 1
ATOM 547 N N . LYS A 1 69 ? -2.159 -8.353 9.270 1.00 96.00 69 LYS A N 1
ATOM 548 C CA . LYS A 1 69 ? -2.045 -9.417 10.274 1.00 96.00 69 LYS A CA 1
ATOM 549 C C . LYS A 1 69 ? -1.903 -8.852 11.686 1.00 96.00 69 LYS A C 1
ATOM 551 O O . LYS A 1 69 ? -2.550 -9.355 12.595 1.00 96.00 69 LYS A O 1
ATOM 556 N N . GLY A 1 70 ? -1.098 -7.806 11.856 1.00 96.19 70 GLY A N 1
ATOM 557 C CA . GLY A 1 70 ? -0.909 -7.134 13.137 1.00 96.19 70 GLY A CA 1
ATOM 558 C C . GLY A 1 70 ? -2.202 -6.538 13.681 1.00 96.19 70 GLY A C 1
ATOM 559 O O . GLY A 1 70 ? -2.405 -6.570 14.886 1.00 96.19 70 GLY A O 1
ATOM 560 N N . TRP A 1 71 ? -3.093 -6.056 12.809 1.00 95.25 71 TRP A N 1
ATOM 561 C CA . TRP A 1 71 ? -4.405 -5.562 13.225 1.00 95.25 71 TRP A CA 1
ATOM 562 C C . TRP A 1 71 ? -5.414 -6.681 13.511 1.00 95.25 71 TRP A C 1
ATOM 564 O O . TRP A 1 71 ? -6.169 -6.604 14.472 1.00 95.25 71 TRP A O 1
ATOM 574 N N . LEU A 1 72 ? -5.440 -7.730 12.685 1.00 93.06 72 LEU A N 1
ATOM 575 C CA . LEU A 1 72 ? -6.357 -8.863 12.870 1.00 93.06 72 LEU A CA 1
ATOM 576 C C . LEU A 1 72 ? -5.964 -9.785 14.032 1.00 93.06 72 LEU A C 1
ATOM 578 O O . LEU A 1 72 ? -6.787 -10.578 14.473 1.00 93.06 72 LEU A O 1
ATOM 582 N N . GLY A 1 73 ? -4.708 -9.723 14.474 1.00 85.31 73 GLY A N 1
ATOM 583 C CA . GLY A 1 73 ? -4.195 -10.469 15.620 1.00 85.31 73 GLY A CA 1
ATOM 584 C C . GLY A 1 73 ? -4.274 -9.722 16.953 1.00 85.31 73 GLY A C 1
ATOM 585 O O . GLY A 1 73 ? -3.697 -10.220 17.918 1.00 85.31 73 GLY A O 1
ATOM 586 N N . GLN A 1 74 ? -4.907 -8.541 16.994 1.00 57.84 74 GLN A N 1
ATOM 587 C CA . GLN A 1 74 ? -5.228 -7.838 18.245 1.00 57.84 74 GLN A CA 1
ATOM 588 C C . GLN A 1 74 ? -6.379 -8.508 18.995 1.00 57.84 74 GLN A C 1
ATOM 590 O O . GLN A 1 74 ? -7.287 -9.054 18.329 1.00 57.84 74 GLN A O 1
#

Nearest PDB structures (foldseek):
  3bfx-assembly1_A  TM=9.845E-01  e=1.607E-04  Homo sapiens
  3bfx-assembly2_B  TM=9.869E-01  e=2.958E-04  Homo sapiens
  2ad1-assembly1_A  TM=9.749E-01  e=2.764E-04  Homo sapiens
  3ckl-assembly1_A  TM=9.935E-01  e=6.674E-04  Homo sapiens
  3ckl-assembly2_B  TM=9.944E-01  e=1.003E-03  Homo sapiens

Sequence (74 aa):
RSGIPPPAVGLTPSPQVIYVARNPKDVAVSFYHFHRLAKFLPDPGSFDTFLTRFLEGTVHYGSWFDHVKGWLGQ

Radius of gyration: 20.56 Å; Cα contacts (8 Å, |Δi|>4): 34; chains: 1; bounding box: 22×33×68 Å

Organism: NCBI:txid52777

pLDDT: mean 89.57, std 14.35, range [45.47, 98.5]

Solvent-accessible surface area (backbone atoms only — not comparable to full-atom values): 4900 Å² total; per-residue (Å²): 134,88,76,76,76,74,78,75,90,80,69,78,75,79,82,87,82,89,86,85,86,73,65,63,69,59,48,53,56,53,49,52,55,44,28,74,69,38,88,88,45,67,81,49,78,54,69,68,62,35,49,53,31,47,75,70,21,72,38,88,97,37,36,61,66,60,53,52,49,59,60,74,70,105